Protein AF-A0A073JS23-F1 (afdb_monomer)

InterPro domains:
  IPR011990 Tetratricopeptide-like helical domain superfamily [G3DSA:1.25.40.10] (2-149)

Foldseek 3Di:
DDDDDLLRVLVVLLVVLVVCLVVLVLVVNVVSLVVSVVSLVVLVVPPPVDPSSLLSQLSNLLSVLSSVCSVCLQPQDPCSCVSNVVGDQDPQAPSQLSNLLSVLSSCVSHVVLVSSLVSLVSNVVNCVRPPDPVVVVVSVVVNVVSVVVVVVVD

Mean predicted aligned error: 4.27 Å

Radius of gyration: 15.87 Å; Cα contacts (8 Å, |Δi|>4): 130; chains: 1; bounding box: 49×32×39 Å

Nearest PDB structures (foldseek):
  4gyo-assembly2_A  TM=8.658E-01  e=3.736E-06  Bacillus subtilis subsp. subtilis str. 168
  4gyo-assembly3_B  TM=8.572E-01  e=1.454E-05  Bacillus subtilis subsp. subtilis str. 168
  8rst-assembly1_A-2  TM=8.532E-01  e=4.031E-05  Bacillus phage phi3T
  8rsu-assembly1_A  TM=8.591E-01  e=4.663E-05  Bacillus phage phi3T
  8rsv-assembly1_A  TM=8.695E-01  e=8.349E-05  Bacillus phage phi3T

Solvent-accessible surface area (backbone atoms only — not comparable to full-atom values): 8660 Å² total; per-residue (Å²): 133,88,76,78,50,75,67,56,53,52,51,50,51,52,54,53,33,48,52,27,50,76,69,64,37,61,69,60,27,51,56,45,44,61,59,48,50,55,54,52,51,51,48,64,74,69,54,81,81,42,73,65,59,51,51,51,54,42,51,50,41,51,51,49,43,55,44,49,44,70,78,43,53,87,74,50,51,88,68,64,51,49,75,47,68,73,48,88,74,62,80,94,34,52,64,36,20,52,50,24,42,51,49,14,55,51,24,48,62,65,68,38,53,71,62,12,51,56,22,41,53,57,16,57,76,30,46,86,56,52,88,54,64,69,58,53,50,52,49,54,52,52,52,53,50,53,55,54,56,60,64,73,78,110

Secondary structure (DSSP, 8-state):
--PPPHHHHHHHHHHHHHHHHHTT-HHHHHHHHHHHHHHHHHHHHS----HHHHHHHHHHHHHHHHHHHHH-GGG--GGGGHHHHTSPPPSSSHHHHHHHHHHHHHHHHTT-HHHHHHHHHHHHHHGGG---HHHHHHHHHHHHHHHHHHHH--

Sequence (154 aa):
MFTSTRDEKITQLLNEWYIEIRSRRLKEAQALKEHIDIQINRLKEETNESAQDQNLLLYYSLLDFRFNYLVDNLNVSKDSFDKVESFNVPMDNFLSYYYHFFKAIHCDAIGNYMLAKEHYYKAEELLKFVPDELEKAEFYYKMGYSHYDNQRGL

pLDDT: mean 92.44, std 10.64, range [38.47, 98.69]

Organism: NCBI:txid574376

Structure (mmCIF, N/CA/C/O backbone):
data_AF-A0A073JS23-F1
#
_entry.id   AF-A0A073JS23-F1
#
loop_
_atom_site.group_PDB
_atom_site.id
_atom_site.type_symbol
_atom_site.label_atom_id
_atom_site.label_alt_id
_atom_site.label_comp_id
_atom_site.label_asym_id
_atom_site.label_entity_id
_atom_site.label_seq_id
_atom_site.pdbx_PDB_ins_code
_atom_site.Cartn_x
_atom_site.Cartn_y
_atom_site.Cartn_z
_atom_site.occupancy
_atom_site.B_iso_or_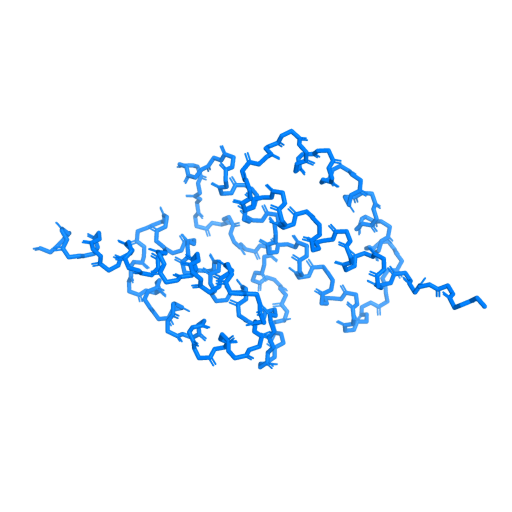equiv
_atom_site.auth_seq_id
_atom_site.auth_comp_id
_atom_site.auth_asym_id
_atom_site.auth_atom_id
_atom_site.pdbx_PDB_model_num
ATOM 1 N N . MET A 1 1 ? -24.754 -9.721 20.887 1.00 38.47 1 MET A N 1
ATOM 2 C CA . MET A 1 1 ? -24.418 -9.071 19.604 1.00 38.47 1 MET A CA 1
ATOM 3 C C . MET A 1 1 ? -23.136 -8.294 19.857 1.00 38.47 1 MET A C 1
ATOM 5 O O . MET A 1 1 ? -23.195 -7.289 20.548 1.00 38.47 1 MET A O 1
ATOM 9 N N . PHE A 1 2 ? -21.975 -8.824 19.467 1.00 47.69 2 PHE A N 1
ATOM 10 C CA . PHE A 1 2 ? -20.713 -8.094 19.621 1.00 47.69 2 PHE A CA 1
ATOM 11 C C . PHE A 1 2 ? -20.620 -7.110 18.458 1.00 47.69 2 PHE A C 1
ATOM 13 O O . PHE A 1 2 ? -20.510 -7.519 17.305 1.00 47.69 2 PHE A O 1
ATOM 20 N N . THR A 1 3 ? -20.787 -5.822 18.737 1.00 50.19 3 THR A N 1
ATOM 21 C CA . THR A 1 3 ? -20.554 -4.781 17.738 1.00 50.19 3 THR A CA 1
ATOM 22 C C . THR A 1 3 ? -19.053 -4.648 17.534 1.00 50.19 3 THR A C 1
ATOM 24 O O . THR A 1 3 ? -18.339 -4.395 18.502 1.00 50.19 3 THR A O 1
ATOM 27 N N . SER A 1 4 ? -18.598 -4.805 16.293 1.00 71.88 4 SER A N 1
ATOM 28 C CA . SER A 1 4 ? -17.198 -4.589 15.923 1.00 71.88 4 SER A CA 1
ATOM 29 C C . SER A 1 4 ? -16.740 -3.176 16.309 1.00 71.88 4 SER A C 1
ATOM 31 O O . SER A 1 4 ? -17.511 -2.212 16.166 1.00 71.88 4 SER A O 1
ATOM 33 N N . THR A 1 5 ? -15.521 -3.066 16.843 1.00 86.56 5 THR A N 1
ATOM 34 C CA . THR A 1 5 ? -14.940 -1.792 17.297 1.00 86.56 5 THR A CA 1
ATOM 35 C C . THR A 1 5 ? -14.716 -0.838 16.115 1.00 86.56 5 THR A C 1
ATOM 37 O O . THR A 1 5 ? -14.734 -1.244 14.952 1.00 86.56 5 THR A O 1
ATOM 40 N N . ARG A 1 6 ? -14.538 0.465 16.379 1.00 88.88 6 ARG A N 1
ATOM 41 C CA . ARG A 1 6 ? -14.232 1.458 15.326 1.00 88.88 6 ARG A CA 1
ATOM 42 C C . ARG A 1 6 ? -13.015 1.025 14.502 1.00 88.88 6 ARG A C 1
ATOM 44 O O . ARG A 1 6 ? -13.063 1.049 13.276 1.00 88.88 6 ARG A O 1
ATOM 51 N N . ASP A 1 7 ? -11.968 0.588 15.188 1.00 89.88 7 ASP A N 1
ATOM 52 C CA . ASP A 1 7 ? -10.680 0.248 14.591 1.00 89.88 7 ASP A CA 1
ATOM 53 C C . ASP A 1 7 ? -10.771 -1.015 13.730 1.00 89.88 7 ASP A C 1
ATOM 55 O O . ASP A 1 7 ? -10.211 -1.057 12.636 1.00 89.88 7 ASP A O 1
ATOM 59 N N . GLU A 1 8 ? -11.540 -2.016 14.167 1.00 92.56 8 GLU A N 1
ATOM 60 C CA . GLU A 1 8 ? -11.843 -3.205 13.363 1.00 92.56 8 GLU A CA 1
ATOM 61 C C . GLU A 1 8 ? -12.594 -2.845 12.076 1.00 92.56 8 GLU A C 1
ATOM 63 O O . GLU A 1 8 ? -12.245 -3.346 11.009 1.00 92.56 8 GLU A O 1
ATOM 68 N N . LYS A 1 9 ? -13.576 -1.935 12.145 1.00 93.88 9 LYS A N 1
ATOM 69 C CA . LYS A 1 9 ? -14.319 -1.483 10.956 1.00 93.88 9 LYS A CA 1
ATOM 70 C C . LYS A 1 9 ? -13.423 -0.749 9.963 1.00 93.88 9 LYS A C 1
ATOM 72 O O . LYS A 1 9 ? -13.511 -1.005 8.766 1.00 93.88 9 LYS A O 1
ATOM 77 N N . ILE A 1 10 ? -12.559 0.147 10.445 1.00 95.19 10 ILE A N 1
ATOM 78 C CA . ILE A 1 10 ? -11.589 0.846 9.589 1.00 95.19 10 ILE A CA 1
ATOM 79 C C . ILE A 1 10 ? -10.619 -0.167 8.973 1.00 95.19 10 ILE A C 1
ATOM 81 O O . ILE A 1 10 ? -10.394 -0.139 7.767 1.00 95.19 10 ILE A O 1
ATOM 85 N N . THR A 1 11 ? -10.099 -1.101 9.771 1.00 95.75 11 THR A N 1
ATOM 86 C CA . THR A 1 11 ? -9.199 -2.163 9.293 1.00 95.75 11 THR A CA 1
ATOM 87 C C . THR A 1 11 ? -9.855 -3.007 8.202 1.00 95.75 11 THR A C 1
ATOM 89 O O . THR A 1 11 ? -9.233 -3.277 7.178 1.00 95.75 11 THR A O 1
ATOM 92 N N . GLN A 1 12 ? -11.122 -3.389 8.379 1.00 96.38 12 GLN A N 1
ATOM 93 C CA . GLN A 1 12 ? -11.867 -4.138 7.372 1.00 96.38 12 GLN A CA 1
ATOM 94 C C . GLN A 1 12 ? -11.999 -3.346 6.064 1.00 96.38 12 GLN A C 1
ATOM 96 O O . GLN A 1 12 ? -11.707 -3.892 5.003 1.00 96.38 12 GLN A O 1
ATOM 101 N N . LEU A 1 13 ? -12.366 -2.063 6.134 1.00 97.81 13 LEU A N 1
ATOM 102 C CA . LEU A 1 13 ? -12.465 -1.207 4.948 1.00 97.81 13 LEU A CA 1
ATOM 103 C C . LEU A 1 13 ? -11.120 -1.070 4.221 1.00 97.81 13 LEU A C 1
ATOM 105 O O . LEU A 1 13 ? -11.080 -1.119 2.995 1.00 97.81 13 LEU A O 1
ATOM 109 N N . LEU A 1 14 ? -10.014 -0.933 4.959 1.00 98.31 14 LEU A N 1
ATOM 110 C CA . LEU A 1 14 ? -8.669 -0.880 4.377 1.00 98.31 14 LEU A CA 1
ATOM 111 C C . LEU A 1 14 ? -8.303 -2.197 3.673 1.00 98.31 14 LEU A C 1
ATOM 113 O O . LEU A 1 14 ? -7.788 -2.171 2.556 1.00 98.31 14 LEU A O 1
ATOM 117 N N . ASN A 1 15 ? -8.631 -3.345 4.271 1.00 96.75 15 ASN A N 1
ATOM 118 C CA . ASN A 1 15 ? -8.420 -4.652 3.642 1.00 96.75 15 ASN A CA 1
ATOM 119 C C . ASN A 1 15 ? -9.246 -4.807 2.353 1.00 96.75 15 ASN A C 1
ATOM 121 O O . ASN A 1 15 ? -8.721 -5.252 1.333 1.00 96.75 15 ASN A O 1
ATOM 125 N N . GLU A 1 16 ? -10.525 -4.419 2.381 1.00 98.00 16 GLU A N 1
ATOM 126 C CA . GLU A 1 16 ? -11.409 -4.433 1.207 1.00 98.00 16 GLU A CA 1
ATOM 127 C C . GLU A 1 16 ? -10.866 -3.521 0.100 1.00 98.00 16 GLU A C 1
ATOM 129 O O . GLU A 1 16 ? -10.770 -3.931 -1.057 1.00 98.00 16 GLU A O 1
ATOM 134 N N . TRP A 1 17 ? -10.409 -2.319 0.455 1.00 98.62 17 TR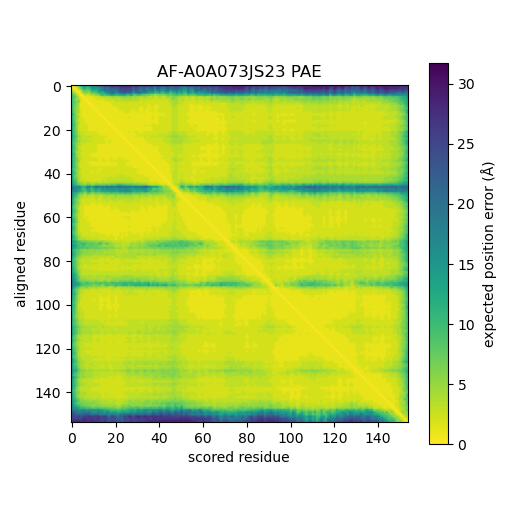P A N 1
ATOM 135 C CA . TRP A 1 17 ? -9.784 -1.405 -0.495 1.00 98.62 17 TRP A CA 1
ATOM 136 C C . TRP A 1 17 ? -8.530 -2.001 -1.130 1.00 98.62 17 TRP A C 1
ATOM 138 O O . TRP A 1 17 ? -8.350 -1.907 -2.346 1.00 98.62 17 TRP A O 1
ATOM 148 N N . TYR A 1 18 ? -7.695 -2.685 -0.345 1.00 97.81 18 TYR A N 1
ATOM 149 C CA . TYR A 1 18 ? -6.501 -3.329 -0.878 1.00 97.81 18 TYR A CA 1
ATOM 150 C C . TYR A 1 18 ? -6.821 -4.461 -1.863 1.00 97.81 18 TYR A C 1
ATOM 152 O O . TYR A 1 18 ? -6.153 -4.587 -2.892 1.00 97.81 18 TYR A O 1
ATOM 160 N N . ILE A 1 19 ? -7.889 -5.228 -1.622 1.00 96.88 19 ILE A N 1
ATOM 161 C CA . ILE A 1 19 ? -8.384 -6.232 -2.577 1.00 96.88 19 ILE A CA 1
ATOM 162 C C . ILE A 1 19 ? -8.766 -5.571 -3.909 1.00 96.88 19 ILE A C 1
ATOM 164 O O . ILE A 1 19 ? -8.393 -6.073 -4.974 1.00 96.88 19 ILE A O 1
ATOM 168 N N . GLU A 1 20 ? -9.473 -4.439 -3.877 1.00 98.12 20 GLU A N 1
ATOM 169 C CA . GLU A 1 20 ? -9.852 -3.698 -5.087 1.00 98.12 20 GLU A CA 1
ATOM 170 C C . GLU A 1 20 ? -8.633 -3.142 -5.843 1.00 98.12 20 GLU A C 1
ATOM 172 O O . GLU A 1 20 ? -8.551 -3.284 -7.069 1.00 98.12 20 GLU A O 1
ATOM 177 N N . ILE A 1 21 ? -7.646 -2.596 -5.119 1.00 97.62 21 ILE A N 1
ATOM 178 C CA . ILE A 1 21 ? -6.369 -2.116 -5.676 1.00 97.62 21 ILE A CA 1
ATOM 179 C C . ILE A 1 21 ? -5.653 -3.244 -6.427 1.00 97.62 21 ILE A C 1
ATOM 181 O O . ILE A 1 21 ? -5.278 -3.092 -7.592 1.00 97.62 21 ILE A O 1
ATOM 185 N N . ARG A 1 22 ? -5.482 -4.403 -5.790 1.00 95.19 22 ARG A N 1
ATOM 186 C CA . ARG A 1 22 ? -4.766 -5.546 -6.380 1.00 95.19 22 ARG A CA 1
ATOM 187 C C . ARG A 1 22 ? -5.518 -6.181 -7.541 1.00 95.19 22 ARG A C 1
ATOM 189 O O . ARG A 1 22 ? -4.913 -6.577 -8.535 1.00 95.19 22 ARG A O 1
ATOM 196 N N . SER A 1 23 ? -6.847 -6.175 -7.463 1.00 95.38 23 SER A N 1
ATOM 197 C CA . SER A 1 23 ? -7.737 -6.582 -8.557 1.00 95.38 23 SER A CA 1
ATOM 198 C C . SER A 1 23 ? -7.768 -5.573 -9.713 1.00 95.38 23 SER A C 1
ATOM 200 O O . SER A 1 23 ? -8.410 -5.832 -10.729 1.00 95.38 23 SER A O 1
ATOM 202 N N . ARG A 1 24 ? -7.095 -4.419 -9.574 1.00 95.25 24 ARG A N 1
ATOM 203 C CA . ARG A 1 24 ? -7.080 -3.304 -10.536 1.00 95.25 24 ARG A CA 1
ATOM 204 C C . ARG A 1 24 ? -8.474 -2.760 -10.872 1.00 95.25 24 ARG A C 1
ATOM 206 O O . ARG A 1 24 ? -8.693 -2.212 -11.953 1.00 95.25 24 ARG A O 1
ATOM 213 N N . ARG A 1 25 ? -9.418 -2.889 -9.941 1.00 97.44 25 ARG A N 1
ATOM 214 C CA . ARG A 1 25 ? -10.794 -2.397 -10.066 1.00 97.44 25 ARG A CA 1
ATOM 215 C C . ARG A 1 25 ? -10.838 -0.921 -9.671 1.00 97.44 25 ARG A C 1
ATOM 217 O O . ARG A 1 25 ? -11.191 -0.559 -8.556 1.00 97.44 25 ARG A O 1
ATOM 224 N N . LEU A 1 26 ? -10.366 -0.061 -10.581 1.00 96.19 26 LEU A N 1
ATOM 225 C CA . LEU A 1 26 ? -10.107 1.361 -10.306 1.00 96.19 26 LEU A CA 1
ATOM 226 C C . LEU A 1 26 ? -11.341 2.131 -9.824 1.00 96.19 26 LEU A C 1
ATOM 228 O O . LEU A 1 26 ? -11.216 2.984 -8.950 1.00 96.19 26 LEU A O 1
ATOM 232 N N . LYS A 1 27 ? -12.522 1.850 -10.386 1.00 97.38 27 LYS A N 1
ATOM 233 C CA . LYS A 1 27 ? -13.756 2.558 -10.016 1.00 97.38 27 LYS A CA 1
ATOM 234 C C . LYS A 1 27 ? -14.175 2.209 -8.591 1.00 97.38 27 LYS A C 1
ATOM 236 O O . LYS A 1 27 ? -14.510 3.092 -7.812 1.00 97.38 27 LYS A O 1
ATOM 241 N N . GLU A 1 28 ? -14.121 0.928 -8.261 1.00 98.25 28 GLU A N 1
ATOM 242 C CA . GLU A 1 28 ? -14.447 0.371 -6.955 1.00 98.25 28 GLU A CA 1
ATOM 243 C C . GLU A 1 28 ? -13.433 0.829 -5.902 1.00 98.25 28 GLU A C 1
ATOM 245 O O . GLU A 1 28 ? -13.819 1.296 -4.832 1.00 98.25 28 GLU A O 1
ATOM 250 N N . ALA A 1 29 ? -12.140 0.791 -6.236 1.00 98.31 29 ALA A N 1
ATOM 251 C CA . ALA A 1 29 ? -11.076 1.286 -5.373 1.00 98.31 29 ALA A CA 1
ATOM 252 C C . ALA A 1 29 ? -11.213 2.793 -5.096 1.00 98.31 29 ALA A C 1
ATOM 254 O O . ALA A 1 29 ? -11.046 3.212 -3.954 1.00 98.31 29 ALA A O 1
ATOM 255 N N . GLN A 1 30 ? -11.555 3.601 -6.106 1.00 98.19 30 GLN A N 1
ATOM 256 C CA . GLN A 1 30 ? -11.802 5.035 -5.931 1.00 98.19 30 GLN A CA 1
ATOM 257 C C . GLN A 1 30 ? -13.025 5.292 -5.036 1.00 98.19 30 GLN A C 1
ATOM 259 O O . GLN A 1 30 ? -12.952 6.108 -4.120 1.00 98.19 30 GLN A O 1
ATOM 264 N N . ALA A 1 31 ? -14.126 4.565 -5.248 1.00 97.88 31 ALA A N 1
ATOM 265 C CA . ALA A 1 31 ? -15.330 4.703 -4.428 1.00 97.88 31 ALA A CA 1
ATOM 266 C C . ALA A 1 31 ? -15.087 4.315 -2.956 1.00 97.88 31 ALA A C 1
ATOM 268 O O . ALA A 1 31 ? -15.540 5.012 -2.046 1.00 97.88 31 ALA A O 1
ATOM 269 N N . LEU A 1 32 ? -14.342 3.231 -2.702 1.00 98.25 32 LEU A N 1
ATOM 270 C CA . LEU A 1 32 ? -13.943 2.850 -1.342 1.00 98.25 32 LEU A CA 1
ATOM 271 C C . LEU A 1 32 ? -13.042 3.906 -0.703 1.00 98.25 32 LEU A C 1
ATOM 273 O O . LEU A 1 32 ? -13.245 4.245 0.464 1.00 98.25 32 LEU A O 1
ATOM 277 N N . LYS A 1 33 ? -12.091 4.457 -1.466 1.00 98.31 33 LYS A N 1
ATOM 278 C CA . LYS A 1 33 ? -11.192 5.507 -0.989 1.00 98.31 33 LYS A CA 1
ATOM 279 C C . LYS A 1 33 ? -11.967 6.710 -0.454 1.00 98.31 33 LYS A C 1
ATOM 281 O O . LYS A 1 33 ? -11.711 7.138 0.664 1.00 98.31 33 LYS A O 1
ATOM 286 N N . GLU A 1 34 ? -12.951 7.211 -1.197 1.00 97.44 34 GLU A N 1
ATOM 287 C CA . GLU A 1 34 ? -13.769 8.358 -0.772 1.00 97.44 34 GLU A CA 1
ATOM 288 C C . GLU A 1 34 ? -14.447 8.118 0.586 1.00 97.44 34 GLU A C 1
ATOM 290 O O . GLU A 1 34 ? -14.492 9.003 1.442 1.00 97.44 34 GLU A O 1
ATOM 295 N N . HIS A 1 35 ? -14.932 6.897 0.821 1.00 95.81 35 HIS A N 1
ATOM 296 C CA . HIS A 1 35 ? -15.558 6.533 2.089 1.00 95.81 35 HIS A CA 1
ATOM 297 C C . HIS A 1 35 ? -14.536 6.376 3.228 1.00 95.81 35 HIS A C 1
ATOM 299 O O . HIS A 1 35 ? -14.798 6.783 4.365 1.00 95.81 35 HIS A O 1
ATOM 305 N N . ILE A 1 36 ? -13.369 5.798 2.934 1.00 98.06 36 ILE A N 1
ATOM 306 C CA . ILE A 1 36 ? -12.261 5.626 3.882 1.00 98.06 36 ILE A CA 1
ATOM 307 C C . ILE A 1 36 ? -11.692 6.983 4.296 1.00 98.06 36 ILE A C 1
ATOM 309 O O . ILE A 1 36 ? -11.496 7.206 5.489 1.00 98.06 36 ILE A O 1
ATOM 313 N N . ASP A 1 37 ? -11.514 7.915 3.359 1.00 98.12 37 ASP A N 1
ATOM 314 C CA . ASP A 1 37 ? -10.984 9.258 3.613 1.00 98.12 37 ASP A CA 1
ATOM 315 C C . ASP A 1 37 ? -11.822 9.996 4.672 1.00 98.12 37 ASP A C 1
ATOM 317 O O . ASP A 1 37 ? -11.272 10.635 5.570 1.00 98.12 37 ASP A O 1
ATOM 321 N N . ILE A 1 38 ? -13.151 9.837 4.647 1.00 96.12 38 ILE A N 1
ATOM 322 C CA . ILE A 1 38 ? -14.050 10.391 5.673 1.00 96.12 38 ILE A CA 1
ATOM 323 C C . ILE A 1 38 ? -13.752 9.790 7.055 1.00 96.12 38 ILE A C 1
ATOM 325 O O . ILE A 1 38 ? -13.682 10.528 8.040 1.00 96.12 38 ILE A O 1
ATOM 329 N N . GLN A 1 39 ? -13.573 8.468 7.153 1.00 94.81 39 GLN A N 1
ATOM 330 C CA . GLN A 1 39 ? -13.279 7.808 8.434 1.00 94.81 39 GLN A CA 1
ATOM 331 C C . GLN A 1 39 ? -11.889 8.180 8.955 1.00 94.81 39 GLN A C 1
ATOM 333 O O . GLN A 1 39 ? -11.723 8.420 10.147 1.00 94.81 39 GLN A O 1
ATOM 338 N N . ILE A 1 40 ? -10.903 8.273 8.064 1.00 95.88 40 ILE A N 1
ATOM 339 C CA . ILE A 1 40 ? -9.524 8.634 8.397 1.00 95.88 40 ILE A CA 1
ATOM 340 C C . ILE A 1 40 ? -9.423 10.093 8.842 1.00 95.88 40 ILE A C 1
ATOM 342 O O . ILE A 1 40 ? -8.677 10.391 9.772 1.00 95.88 40 ILE A O 1
ATOM 346 N N . ASN A 1 41 ? -10.177 11.008 8.233 1.00 94.81 41 ASN A N 1
ATOM 347 C CA . ASN A 1 41 ? -10.208 12.401 8.676 1.00 94.81 41 ASN A CA 1
ATOM 348 C C . ASN A 1 41 ? -10.820 12.531 10.075 1.00 94.81 41 ASN A C 1
ATOM 350 O O . ASN A 1 41 ? -10.219 13.173 10.930 1.00 94.81 41 ASN A O 1
ATOM 354 N N . ARG A 1 42 ? -11.922 11.822 10.355 1.00 92.75 42 ARG A N 1
ATOM 355 C CA . ARG A 1 42 ? -12.480 11.742 11.717 1.00 92.75 42 ARG A CA 1
ATOM 356 C C . ARG A 1 42 ? -11.489 11.136 12.709 1.00 92.75 42 ARG A C 1
ATOM 358 O O . ARG A 1 42 ? -11.305 11.676 13.790 1.00 92.75 42 ARG A O 1
ATOM 365 N N . LEU A 1 43 ? -10.798 10.060 12.323 1.00 92.12 43 LEU A N 1
ATOM 366 C CA . LEU A 1 43 ? -9.767 9.435 13.153 1.00 92.12 43 LEU A CA 1
ATOM 367 C C . LEU A 1 43 ? -8.650 10.423 13.515 1.00 92.12 43 LEU A C 1
ATOM 369 O O . LEU A 1 43 ? -8.205 10.430 14.655 1.00 92.12 43 LEU A O 1
ATOM 373 N N . LYS A 1 44 ? -8.208 11.260 12.566 1.00 91.44 44 LYS A N 1
ATOM 374 C CA . LYS A 1 44 ? -7.192 12.302 12.798 1.00 91.44 44 LYS A CA 1
ATOM 375 C C . LYS A 1 44 ? -7.688 13.408 13.729 1.00 91.44 44 LYS A C 1
ATOM 377 O O . LYS A 1 44 ? -6.906 13.892 14.535 1.00 91.44 44 LYS A O 1
ATOM 382 N N . GLU A 1 45 ? -8.950 13.816 13.613 1.00 90.50 45 GLU A N 1
ATOM 383 C CA . GLU A 1 45 ? -9.562 14.837 14.479 1.00 90.50 45 GLU A CA 1
ATOM 384 C C . GLU A 1 45 ? -9.755 14.338 15.917 1.00 90.50 45 GLU A C 1
ATOM 386 O O . GLU A 1 45 ? -9.563 15.088 16.870 1.00 90.50 45 GLU A O 1
ATOM 391 N N . GLU A 1 46 ? -10.110 13.063 16.070 1.00 85.44 46 GLU A N 1
ATOM 392 C CA . GLU A 1 46 ? -10.341 12.397 17.355 1.00 85.44 46 GLU A CA 1
ATOM 393 C C . GLU A 1 46 ? -9.072 11.752 17.938 1.00 85.44 46 GLU A C 1
ATOM 395 O O . GLU A 1 46 ? -9.150 11.078 18.968 1.00 85.44 46 GLU A O 1
ATOM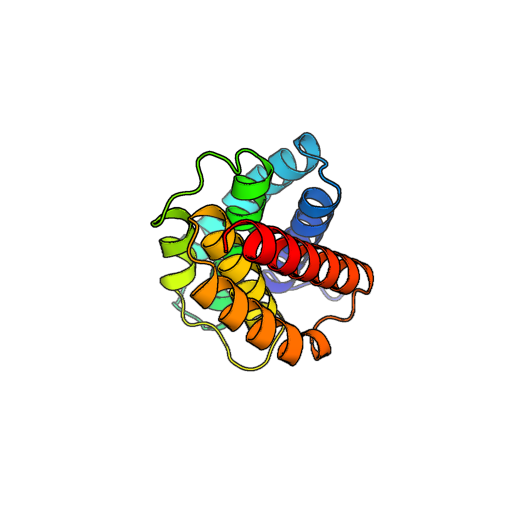 400 N N . THR A 1 47 ? -7.922 11.869 17.262 1.00 75.06 47 THR A N 1
ATOM 401 C CA . THR A 1 47 ? -6.730 11.116 17.657 1.00 75.06 47 THR A CA 1
ATOM 402 C C . THR A 1 47 ? -6.180 11.623 18.982 1.00 75.06 47 THR A C 1
ATOM 404 O O . THR A 1 47 ? -6.001 12.819 19.199 1.00 75.06 47 THR A O 1
ATOM 407 N N . ASN A 1 48 ? -5.824 10.673 19.840 1.00 70.31 48 ASN A N 1
ATOM 408 C CA . ASN A 1 48 ? -5.111 10.937 21.088 1.00 70.31 48 ASN A CA 1
ATOM 409 C C . ASN A 1 48 ? -3.624 10.564 20.963 1.00 70.31 48 ASN A C 1
ATOM 411 O O . ASN A 1 48 ? -2.993 10.247 21.967 1.00 70.31 48 ASN A O 1
ATOM 415 N N . GLU A 1 49 ? -3.102 10.475 19.732 1.00 75.31 49 GLU A N 1
ATOM 416 C CA . GLU A 1 49 ? -1.775 9.917 19.424 1.00 75.31 49 GLU A CA 1
ATOM 417 C C . GLU A 1 49 ? -1.591 8.471 19.925 1.00 75.31 49 GLU A C 1
ATOM 419 O O . GLU A 1 49 ? -0.485 8.027 20.238 1.00 75.31 49 GLU A O 1
ATOM 424 N N . SER A 1 50 ? -2.681 7.697 19.994 1.00 85.62 50 SER A N 1
ATOM 425 C CA . SER A 1 50 ? -2.597 6.300 20.418 1.00 85.62 50 SER A CA 1
ATOM 426 C C . SER A 1 50 ? -1.829 5.465 19.386 1.00 85.62 50 SER A C 1
ATOM 428 O O . SER A 1 50 ? -1.941 5.681 18.177 1.00 85.62 50 SER A O 1
ATOM 430 N N . ALA A 1 51 ? -1.070 4.465 19.848 1.00 85.50 51 ALA A N 1
ATOM 431 C CA . ALA A 1 51 ? -0.316 3.578 18.957 1.00 85.50 51 ALA A CA 1
ATOM 432 C C . ALA A 1 51 ? -1.219 2.868 17.927 1.00 85.50 51 ALA A C 1
ATOM 434 O O . ALA A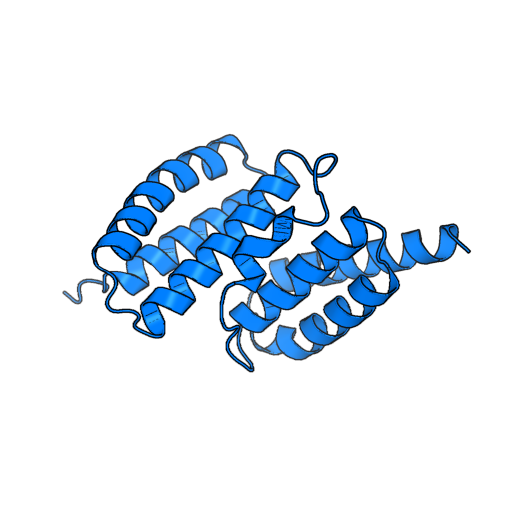 1 51 ? -0.805 2.623 16.796 1.00 85.50 51 ALA A O 1
ATOM 435 N N . GLN A 1 52 ? -2.466 2.574 18.303 1.00 88.06 52 GLN A N 1
ATOM 436 C CA . GLN A 1 52 ? -3.439 1.941 17.420 1.00 88.06 52 GLN A CA 1
ATOM 437 C C . GLN A 1 52 ? -3.908 2.887 16.307 1.00 88.06 52 GLN A C 1
ATOM 439 O O . GLN A 1 52 ? -3.927 2.483 15.144 1.00 88.06 52 GLN A O 1
ATOM 444 N N . ASP A 1 53 ? -4.207 4.150 16.631 1.00 91.50 53 ASP A N 1
ATOM 445 C CA . ASP A 1 53 ? -4.567 5.147 15.617 1.00 91.50 53 ASP A CA 1
ATOM 446 C C . ASP A 1 53 ? -3.403 5.356 14.637 1.00 91.50 53 ASP A C 1
ATOM 448 O O . ASP A 1 53 ? -3.610 5.392 13.426 1.00 91.50 53 ASP A O 1
ATOM 452 N N . GLN A 1 54 ? -2.163 5.415 15.139 1.00 93.75 54 GLN A N 1
ATOM 453 C CA . GLN A 1 54 ? -0.972 5.546 14.292 1.00 93.75 54 GLN A CA 1
ATOM 454 C C . GLN A 1 54 ? -0.788 4.348 13.353 1.00 93.75 54 GLN A C 1
ATOM 456 O O . GLN A 1 54 ? -0.467 4.543 12.182 1.00 93.75 54 GLN A O 1
ATOM 461 N N . ASN A 1 55 ? -1.062 3.124 13.813 1.00 95.25 55 ASN A N 1
ATOM 462 C CA . ASN A 1 55 ? -1.023 1.936 12.958 1.00 95.25 55 ASN A CA 1
ATOM 463 C C . ASN A 1 55 ? -2.086 1.981 11.849 1.00 95.25 55 ASN A C 1
ATOM 465 O O . ASN A 1 55 ? -1.790 1.620 10.710 1.00 95.25 55 ASN A O 1
ATOM 469 N N . LEU A 1 56 ? -3.304 2.450 12.146 1.00 95.88 56 LEU A N 1
ATOM 470 C CA . LEU A 1 56 ? -4.356 2.619 11.135 1.00 95.88 56 LEU A CA 1
ATOM 471 C C . LEU A 1 56 ? -3.989 3.699 10.110 1.00 95.88 56 LEU A C 1
ATOM 473 O O . LEU A 1 56 ? -4.187 3.508 8.911 1.00 95.88 56 LEU A O 1
ATOM 477 N N . LE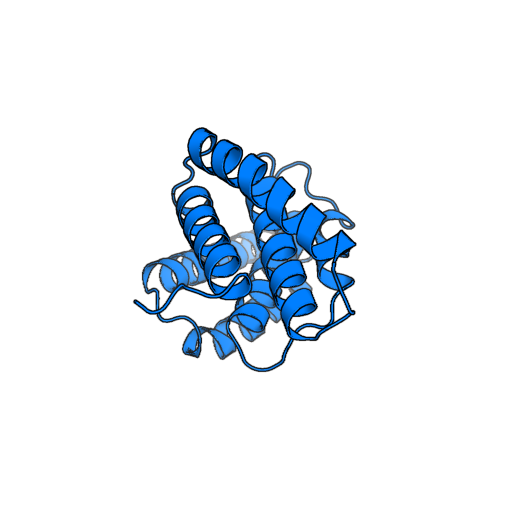U A 1 57 ? -3.424 4.819 10.568 1.00 96.81 57 LEU A N 1
ATOM 478 C CA . LEU A 1 57 ? -2.979 5.913 9.704 1.00 96.81 57 LEU A CA 1
ATOM 479 C C . LEU A 1 57 ? -1.784 5.513 8.829 1.00 96.81 57 LEU A C 1
ATOM 481 O O . LEU A 1 57 ? -1.743 5.885 7.652 1.00 96.81 57 LEU A O 1
ATOM 485 N N . LEU A 1 58 ? -0.851 4.723 9.367 1.00 97.81 58 LEU A N 1
ATOM 486 C CA . LEU A 1 58 ? 0.220 4.096 8.597 1.00 97.81 58 LEU A CA 1
ATOM 487 C C . LEU A 1 58 ? -0.367 3.148 7.549 1.00 97.81 58 LEU A C 1
ATOM 489 O O . LEU A 1 58 ? -0.006 3.250 6.377 1.00 97.81 58 LEU A O 1
ATOM 493 N N . TYR A 1 59 ? -1.299 2.272 7.937 1.00 98.19 59 TYR A N 1
ATOM 494 C CA . TYR A 1 59 ? -1.882 1.314 7.002 1.00 98.19 59 TYR A CA 1
ATOM 495 C C . TYR A 1 59 ? -2.602 2.015 5.848 1.00 98.19 59 TYR A C 1
ATOM 497 O O . TYR A 1 59 ? -2.352 1.714 4.684 1.00 98.19 59 TYR A O 1
ATOM 505 N N . TYR A 1 60 ? -3.414 3.023 6.162 1.00 98.50 60 TYR A N 1
ATOM 506 C CA . TYR A 1 60 ? -4.033 3.879 5.158 1.00 98.50 60 TYR A CA 1
ATOM 507 C C . TYR A 1 60 ? -2.992 4.525 4.231 1.00 98.50 60 TYR A C 1
ATOM 509 O O . TYR A 1 60 ? -3.141 4.458 3.016 1.00 98.50 60 TYR A O 1
ATOM 517 N N . SER A 1 61 ? -1.919 5.105 4.780 1.00 98.44 61 SER A N 1
ATOM 518 C CA . SER A 1 61 ? -0.900 5.804 3.979 1.00 98.44 61 SER A CA 1
ATOM 519 C C . SER A 1 61 ? -0.142 4.854 3.043 1.00 98.44 61 SER A C 1
ATOM 521 O O . SER A 1 61 ? 0.190 5.229 1.920 1.00 98.44 61 SER A O 1
ATOM 523 N N . LEU A 1 62 ? 0.096 3.611 3.476 1.00 98.69 62 LEU A N 1
ATOM 524 C CA . LEU A 1 62 ? 0.678 2.554 2.644 1.00 98.69 62 LEU A CA 1
ATOM 525 C C . LEU A 1 62 ? -0.226 2.217 1.451 1.00 98.69 62 LEU A C 1
ATOM 527 O O . LEU A 1 62 ? 0.246 2.133 0.315 1.00 98.69 62 LEU A O 1
ATOM 531 N N . LEU A 1 63 ? -1.526 2.043 1.700 1.00 98.62 63 LEU A N 1
ATOM 532 C CA . LEU A 1 63 ? -2.498 1.732 0.653 1.00 98.62 63 LEU A CA 1
ATOM 533 C C . LEU A 1 63 ? -2.740 2.912 -0.292 1.00 98.62 63 LEU A C 1
ATOM 535 O O . LEU A 1 63 ? -2.868 2.698 -1.495 1.00 98.62 63 LEU A O 1
ATOM 539 N N . ASP A 1 64 ? -2.726 4.143 0.219 1.00 98.44 64 ASP A N 1
ATOM 540 C CA . ASP A 1 64 ? -2.840 5.364 -0.582 1.00 98.44 64 ASP A CA 1
ATOM 541 C C . A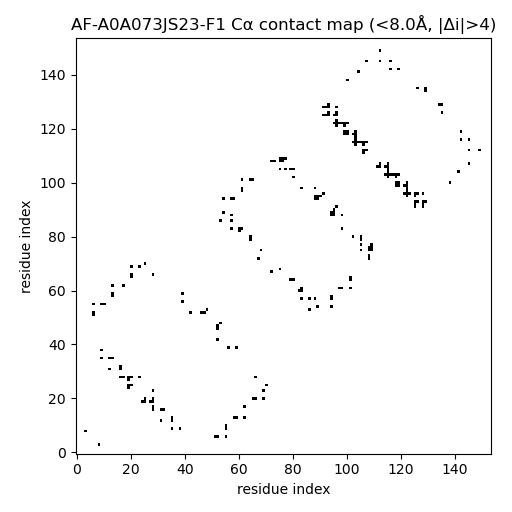SP A 1 64 ? -1.674 5.495 -1.566 1.00 98.44 64 ASP A C 1
ATOM 543 O O . ASP A 1 64 ? -1.898 5.667 -2.764 1.00 98.44 64 ASP A O 1
ATOM 547 N N . PHE A 1 65 ? -0.436 5.272 -1.109 1.00 98.38 65 PHE A N 1
ATOM 548 C CA . PHE A 1 65 ? 0.713 5.172 -2.010 1.00 98.38 65 PHE A CA 1
ATOM 549 C C . PHE A 1 65 ? 0.502 4.084 -3.073 1.00 98.38 65 PHE A C 1
ATOM 551 O O . PHE A 1 65 ? 0.701 4.324 -4.266 1.00 98.38 65 PHE A O 1
ATOM 558 N N . ARG A 1 66 ? 0.074 2.883 -2.668 1.00 97.88 66 ARG A N 1
ATOM 559 C CA . ARG A 1 66 ? -0.106 1.755 -3.590 1.00 97.88 66 ARG A CA 1
ATOM 560 C C . ARG A 1 66 ? -1.215 1.999 -4.619 1.00 97.88 66 ARG A C 1
ATOM 562 O O . ARG A 1 66 ? -1.075 1.543 -5.760 1.00 97.88 66 ARG A O 1
ATOM 569 N N . PHE A 1 67 ? -2.283 2.697 -4.233 1.00 98.19 67 PHE A N 1
ATOM 570 C CA . PHE A 1 67 ? -3.357 3.147 -5.115 1.00 98.19 67 PHE A CA 1
ATOM 571 C C . PHE A 1 67 ? -2.851 4.205 -6.098 1.00 98.19 67 PHE A C 1
ATOM 573 O O . PHE A 1 67 ? -3.023 4.034 -7.302 1.00 98.19 67 PHE A O 1
ATOM 580 N N . ASN A 1 68 ? -2.144 5.232 -5.623 1.00 96.94 68 ASN A N 1
ATOM 581 C CA . ASN A 1 68 ? -1.564 6.265 -6.485 1.00 96.94 68 ASN A CA 1
ATOM 582 C C . ASN A 1 68 ? -0.575 5.662 -7.494 1.00 96.94 68 ASN A C 1
ATOM 584 O O . ASN A 1 68 ? -0.630 5.982 -8.677 1.00 96.94 68 ASN A O 1
ATOM 588 N N . TYR A 1 69 ? 0.246 4.698 -7.066 1.00 95.94 69 TYR A N 1
ATOM 589 C CA . TYR A 1 69 ? 1.115 3.927 -7.958 1.00 95.94 69 TYR A CA 1
ATOM 590 C C . TYR A 1 69 ? 0.326 3.132 -9.013 1.00 95.94 69 TYR A C 1
ATOM 592 O O . TYR A 1 69 ? 0.776 2.978 -10.144 1.00 95.94 69 TYR A O 1
ATOM 600 N N . LEU A 1 70 ? -0.844 2.585 -8.671 1.00 95.25 70 LEU A N 1
ATOM 601 C CA . LEU A 1 70 ? -1.699 1.899 -9.643 1.00 95.25 70 LEU A CA 1
ATOM 602 C C . LEU A 1 70 ? -2.295 2.878 -10.667 1.00 95.25 70 LEU A C 1
ATOM 604 O O . LEU A 1 70 ? -2.389 2.524 -11.842 1.00 95.25 70 LEU A O 1
ATOM 608 N N . VAL A 1 71 ? -2.719 4.059 -10.213 1.00 95.06 71 VAL A N 1
ATOM 609 C CA . VAL A 1 71 ? -3.341 5.094 -11.050 1.00 95.06 71 VAL A CA 1
ATOM 610 C C . VAL A 1 71 ? -2.322 5.712 -12.004 1.00 95.06 71 VAL A C 1
ATOM 612 O O . VAL A 1 71 ? -2.622 5.872 -13.186 1.00 95.06 71 VAL A O 1
ATOM 615 N N . ASP A 1 72 ? -1.129 6.035 -11.507 1.00 92.81 72 ASP A N 1
ATOM 616 C CA . ASP A 1 72 ? -0.124 6.774 -12.262 1.00 92.81 72 ASP A CA 1
ATOM 617 C C . ASP A 1 72 ? 1.303 6.466 -11.781 1.00 92.81 72 ASP A C 1
ATOM 619 O O . ASP A 1 72 ? 1.948 7.239 -11.071 1.00 92.81 72 ASP A O 1
ATOM 623 N N . ASN A 1 73 ? 1.813 5.297 -12.173 1.00 87.94 73 ASN A N 1
ATOM 624 C CA . ASN A 1 73 ? 3.170 4.886 -11.807 1.00 87.94 73 ASN A CA 1
ATOM 625 C C . ASN A 1 73 ? 4.279 5.750 -12.435 1.00 87.94 73 ASN A C 1
ATOM 627 O O . ASN A 1 73 ? 5.396 5.735 -11.923 1.00 87.94 73 ASN A O 1
ATOM 631 N N . LEU A 1 74 ? 3.999 6.487 -13.515 1.00 87.94 74 LEU A N 1
ATOM 632 C CA . LEU A 1 74 ? 4.997 7.293 -14.226 1.00 87.94 74 LEU A CA 1
ATOM 633 C C . LEU A 1 74 ? 5.317 8.597 -13.491 1.00 87.94 74 LEU A C 1
ATOM 635 O O . LEU A 1 74 ? 6.407 9.137 -13.659 1.00 87.94 74 LEU A O 1
ATOM 639 N N . ASN A 1 75 ? 4.389 9.079 -12.663 1.00 92.25 75 ASN A N 1
ATOM 640 C CA . ASN A 1 75 ? 4.552 10.298 -11.874 1.00 92.25 75 ASN A CA 1
ATOM 641 C C . ASN A 1 75 ? 5.046 10.045 -10.442 1.00 92.25 75 ASN A C 1
ATOM 643 O O . ASN A 1 75 ? 5.072 10.966 -9.622 1.00 92.25 75 ASN A O 1
ATOM 647 N N . VAL A 1 76 ? 5.470 8.818 -10.129 1.00 94.69 76 VAL A N 1
ATOM 648 C CA . VAL A 1 76 ? 6.082 8.499 -8.836 1.00 94.69 76 VAL A CA 1
ATOM 649 C C . VAL A 1 76 ? 7.419 9.228 -8.723 1.00 94.69 76 VAL A C 1
ATOM 651 O O . VAL A 1 76 ? 8.338 9.019 -9.512 1.00 94.69 76 VAL A O 1
ATOM 654 N N . SER A 1 77 ? 7.528 10.089 -7.718 1.00 95.44 77 SER A N 1
ATOM 655 C CA . SER A 1 77 ? 8.711 10.888 -7.423 1.00 95.44 77 SER A CA 1
ATOM 656 C C . SER A 1 77 ? 9.369 10.427 -6.122 1.00 95.44 77 SER A C 1
ATOM 658 O O . SER A 1 77 ? 8.864 9.554 -5.412 1.00 95.44 77 SER A O 1
ATOM 660 N N . LYS A 1 78 ? 10.519 11.020 -5.786 1.00 94.06 78 LYS A N 1
ATOM 661 C CA . LYS A 1 78 ? 11.231 10.725 -4.531 1.00 94.06 78 LYS A CA 1
ATOM 662 C C . LYS A 1 78 ? 10.339 10.935 -3.306 1.00 94.06 78 LYS A C 1
ATOM 664 O O . LYS A 1 78 ? 10.331 10.076 -2.433 1.00 94.06 78 LYS A O 1
ATOM 669 N N . ASP A 1 79 ? 9.521 11.980 -3.341 1.00 96.19 79 ASP A N 1
ATOM 670 C CA . ASP A 1 79 ? 8.723 12.433 -2.202 1.00 96.19 79 ASP A CA 1
ATOM 671 C C . ASP A 1 79 ? 7.380 11.682 -2.093 1.00 96.19 79 ASP A C 1
ATOM 673 O O . ASP A 1 79 ? 6.641 11.817 -1.118 1.00 96.19 79 ASP A O 1
ATOM 677 N N . SER A 1 80 ? 7.036 10.846 -3.086 1.00 96.56 80 SER A N 1
ATOM 678 C CA . SER A 1 80 ? 5.770 10.098 -3.113 1.00 96.56 80 SER A CA 1
ATOM 679 C C . SER A 1 80 ? 5.590 9.129 -1.938 1.00 96.56 80 SER A C 1
ATOM 681 O O . SER A 1 80 ? 4.473 8.667 -1.713 1.00 96.56 80 SER A O 1
ATOM 683 N N . PHE A 1 81 ? 6.655 8.810 -1.196 1.00 97.56 81 PHE A N 1
ATOM 684 C CA . PHE A 1 81 ? 6.612 7.909 -0.041 1.00 97.56 81 PHE A CA 1
ATOM 685 C C . PHE A 1 81 ? 6.791 8.629 1.310 1.00 97.56 81 PHE A C 1
ATOM 687 O O . PHE A 1 81 ? 6.619 8.002 2.354 1.00 97.56 81 PHE A O 1
ATOM 694 N N . ASP A 1 82 ? 7.055 9.942 1.320 1.00 97.62 82 ASP A N 1
ATOM 695 C CA . ASP A 1 82 ? 7.402 10.713 2.527 1.00 97.62 82 ASP A CA 1
ATOM 696 C C . ASP A 1 82 ? 6.336 10.615 3.618 1.00 97.62 82 ASP A C 1
ATOM 698 O O . ASP A 1 82 ? 6.638 10.530 4.811 1.00 97.62 82 ASP A O 1
ATOM 702 N N . LYS A 1 83 ? 5.056 10.584 3.222 1.00 97.00 83 LYS A N 1
ATOM 703 C CA . LYS A 1 83 ? 3.971 10.467 4.196 1.00 97.00 83 LYS A CA 1
ATOM 704 C C . LYS A 1 83 ? 4.055 9.155 4.971 1.00 97.00 83 LYS A C 1
ATOM 706 O O . LYS A 1 83 ? 3.827 9.171 6.178 1.00 97.00 83 LYS A O 1
ATOM 711 N N . VAL A 1 84 ? 4.404 8.051 4.315 1.00 97.69 84 VAL A N 1
ATOM 712 C CA . VAL A 1 84 ? 4.603 6.756 4.976 1.00 97.69 84 VAL A CA 1
ATOM 713 C C . VAL A 1 84 ? 5.820 6.814 5.901 1.00 97.69 84 VAL A C 1
ATOM 715 O O . VAL A 1 84 ? 5.745 6.341 7.031 1.00 97.69 84 VAL A O 1
ATOM 718 N N . GLU A 1 85 ? 6.911 7.450 5.468 1.00 96.69 85 GLU A N 1
ATOM 719 C CA . GLU A 1 85 ? 8.142 7.583 6.267 1.00 96.69 85 GLU A CA 1
ATOM 720 C C . GLU A 1 85 ? 7.993 8.501 7.484 1.00 96.69 85 GLU A C 1
ATOM 722 O O . GLU A 1 85 ? 8.802 8.427 8.404 1.00 96.69 85 GLU A O 1
ATOM 727 N N . SER A 1 86 ? 6.939 9.322 7.537 1.00 95.94 86 SER A N 1
ATOM 728 C CA . SER A 1 86 ? 6.629 10.129 8.724 1.00 95.94 86 SER A CA 1
ATOM 729 C C . SER A 1 86 ? 6.104 9.317 9.918 1.00 95.94 86 SER A C 1
ATOM 731 O O . SER A 1 86 ? 6.013 9.856 11.021 1.00 95.94 86 SER A O 1
ATOM 733 N N . PHE A 1 87 ? 5.746 8.044 9.721 1.00 95.25 87 PHE A N 1
ATOM 734 C CA . PHE A 1 87 ? 5.242 7.169 10.780 1.00 95.25 87 PHE A CA 1
ATOM 735 C C . PHE A 1 87 ? 6.337 6.274 11.363 1.00 95.25 87 PHE A C 1
ATOM 737 O O . PHE A 1 87 ? 7.231 5.804 10.662 1.00 95.25 87 PHE A O 1
ATOM 744 N N . ASN A 1 88 ? 6.190 5.934 12.644 1.00 93.00 88 ASN A N 1
ATOM 745 C CA . ASN A 1 88 ? 6.929 4.818 13.224 1.00 93.00 88 ASN A CA 1
ATOM 746 C C . ASN A 1 88 ? 6.378 3.504 12.667 1.00 93.00 88 ASN A C 1
ATOM 748 O O . ASN A 1 88 ? 5.210 3.173 12.873 1.00 93.00 88 ASN A O 1
ATOM 752 N N . VAL A 1 89 ? 7.228 2.744 11.983 1.00 92.38 89 VAL A N 1
ATOM 753 C CA . VAL A 1 89 ? 6.865 1.425 11.467 1.00 92.38 89 VAL A CA 1
ATOM 754 C C . VAL A 1 89 ? 6.995 0.414 12.610 1.00 92.38 89 VAL A C 1
ATOM 756 O O . VAL A 1 89 ? 8.072 0.316 13.205 1.00 92.38 89 VAL A O 1
ATOM 759 N N . PRO A 1 90 ? 5.932 -0.334 12.957 1.00 90.50 90 PRO A N 1
ATOM 760 C CA . PRO A 1 90 ? 6.035 -1.380 13.965 1.00 90.50 90 PRO A CA 1
ATOM 761 C C . PRO A 1 90 ? 7.028 -2.455 13.512 1.00 90.50 90 PRO A C 1
ATOM 763 O O . PRO A 1 90 ? 7.281 -2.617 12.319 1.00 90.50 90 PRO A O 1
ATOM 766 N N . MET A 1 91 ? 7.595 -3.199 14.458 1.00 87.88 91 MET A N 1
ATOM 767 C CA . MET A 1 91 ? 8.478 -4.324 14.145 1.00 87.88 91 MET A CA 1
ATOM 768 C C . MET A 1 91 ? 7.669 -5.608 13.946 1.00 87.88 91 MET A C 1
ATOM 770 O O . MET A 1 91 ? 6.642 -5.801 14.598 1.00 87.88 91 MET A O 1
ATOM 774 N N . ASP A 1 92 ? 8.169 -6.489 13.078 1.00 86.25 92 ASP A N 1
ATOM 775 C CA . ASP A 1 92 ? 7.749 -7.890 12.974 1.00 86.25 92 ASP A CA 1
ATOM 776 C C . ASP A 1 92 ? 6.238 -8.117 12.810 1.00 86.25 92 ASP A C 1
ATOM 778 O O . ASP A 1 92 ? 5.637 -8.951 13.491 1.00 86.25 92 ASP A O 1
ATOM 782 N N . ASN A 1 93 ? 5.597 -7.388 11.894 1.00 92.75 93 ASN A N 1
ATOM 783 C CA . ASN A 1 93 ? 4.210 -7.662 11.531 1.00 92.75 93 ASN A CA 1
ATOM 784 C C . ASN A 1 93 ? 3.905 -7.376 10.050 1.00 92.75 93 ASN A C 1
ATOM 786 O O . ASN A 1 93 ? 4.779 -7.042 9.248 1.00 92.75 93 ASN A O 1
ATOM 790 N N . PHE A 1 94 ? 2.630 -7.517 9.682 1.00 94.81 94 PHE A N 1
ATOM 791 C CA . PHE A 1 94 ? 2.172 -7.307 8.310 1.00 94.81 94 PHE A CA 1
ATOM 792 C C . PHE A 1 94 ? 2.327 -5.849 7.825 1.00 94.81 94 PHE A C 1
ATOM 794 O O . PHE A 1 94 ? 2.502 -5.627 6.630 1.00 94.81 94 PHE A O 1
ATOM 801 N N . LEU A 1 95 ? 2.299 -4.849 8.719 1.00 97.00 95 LEU A N 1
ATOM 802 C CA . LEU A 1 95 ? 2.550 -3.448 8.352 1.00 97.00 95 LEU A CA 1
ATOM 803 C C . LEU A 1 95 ? 4.024 -3.228 8.022 1.00 97.00 95 LEU A C 1
ATOM 805 O O . LEU A 1 95 ? 4.324 -2.528 7.060 1.00 97.00 95 LEU A O 1
ATOM 809 N N . SER A 1 96 ? 4.936 -3.863 8.762 1.00 97.75 96 SER A N 1
ATOM 810 C CA . SER A 1 96 ? 6.367 -3.875 8.438 1.00 97.75 96 SER A CA 1
ATOM 811 C C . SER A 1 96 ? 6.612 -4.507 7.063 1.00 97.75 96 SER A C 1
ATOM 813 O O . SER A 1 96 ? 7.395 -3.982 6.270 1.00 97.75 96 SER A O 1
ATOM 815 N N . TYR A 1 97 ? 5.904 -5.605 6.760 1.00 98.44 97 TYR A N 1
ATOM 816 C CA . TYR A 1 97 ? 5.934 -6.238 5.439 1.00 98.44 97 TYR A CA 1
ATOM 817 C C . TYR A 1 97 ? 5.493 -5.254 4.349 1.00 98.44 97 TYR A C 1
ATOM 819 O O . TYR A 1 97 ? 6.262 -4.994 3.423 1.00 98.44 97 TYR A O 1
ATOM 827 N N . TYR A 1 98 ? 4.300 -4.658 4.475 1.00 98.44 98 TYR A N 1
ATOM 828 C CA . TYR A 1 98 ? 3.783 -3.726 3.469 1.00 98.44 98 TYR A CA 1
ATOM 829 C C . TYR A 1 98 ? 4.659 -2.483 3.324 1.00 98.44 98 TYR A C 1
ATOM 831 O O . TYR A 1 98 ? 4.870 -2.016 2.207 1.00 98.44 98 TYR A O 1
ATOM 839 N N . TYR A 1 99 ? 5.218 -1.977 4.424 1.00 98.69 99 TYR A N 1
ATOM 840 C CA . TYR A 1 99 ? 6.180 -0.881 4.392 1.00 98.69 99 TYR A CA 1
ATOM 841 C C . TYR A 1 99 ? 7.379 -1.219 3.510 1.00 98.69 99 TYR A C 1
ATOM 843 O O . TYR A 1 99 ? 7.674 -0.482 2.571 1.00 98.69 99 TYR A O 1
ATOM 851 N N . HIS A 1 100 ? 8.049 -2.344 3.763 1.00 98.62 100 HIS A N 1
ATOM 852 C CA . HIS A 1 100 ? 9.211 -2.727 2.971 1.00 98.62 100 HIS A CA 1
ATOM 853 C C . HIS A 1 100 ? 8.842 -3.082 1.531 1.00 98.62 100 HIS A C 1
ATOM 855 O O . HIS A 1 100 ? 9.524 -2.638 0.612 1.00 98.62 100 HIS A O 1
ATOM 861 N N . PHE A 1 101 ? 7.737 -3.790 1.307 1.00 98.62 101 PHE A N 1
ATOM 862 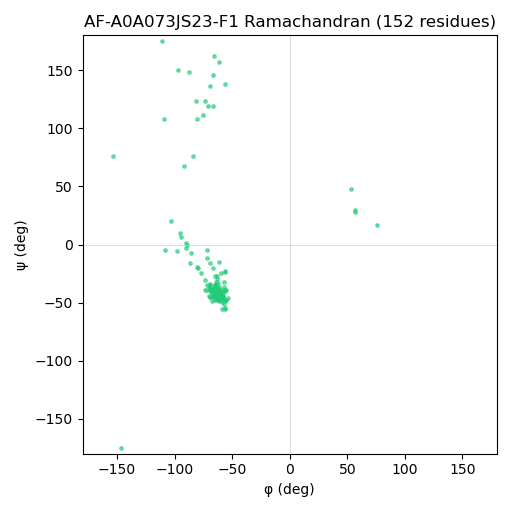C CA . PHE A 1 101 ? 7.311 -4.142 -0.042 1.00 98.62 101 PHE A CA 1
ATOM 863 C C . PHE A 1 101 ? 7.003 -2.895 -0.883 1.00 98.62 101 PHE A C 1
ATOM 865 O O . PHE A 1 101 ? 7.512 -2.743 -1.993 1.00 98.62 101 PHE A O 1
ATOM 872 N N . PHE A 1 102 ? 6.231 -1.950 -0.347 1.00 98.56 102 PHE A N 1
ATOM 873 C CA . PHE A 1 102 ? 5.881 -0.737 -1.083 1.00 98.56 102 PHE A CA 1
ATOM 874 C C . PHE A 1 102 ? 7.051 0.240 -1.194 1.00 98.56 102 PHE A C 1
ATOM 876 O O . PHE A 1 102 ? 7.178 0.902 -2.224 1.00 98.56 102 PHE A O 1
ATOM 883 N N . LYS A 1 103 ? 7.961 0.276 -0.211 1.00 98.50 103 LYS A N 1
ATOM 884 C CA . LYS A 1 103 ? 9.209 1.037 -0.330 1.00 98.50 103 LYS A CA 1
ATOM 885 C C . LYS A 1 103 ? 10.110 0.472 -1.427 1.00 98.50 103 LYS A C 1
ATOM 887 O O . LYS A 1 103 ? 10.725 1.250 -2.151 1.00 98.50 103 LYS A 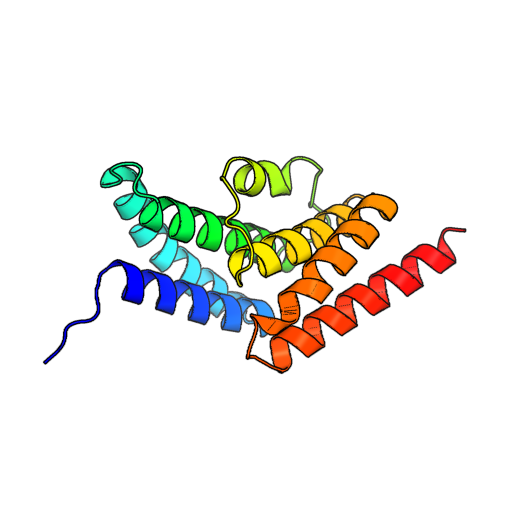O 1
ATOM 892 N N . ALA A 1 104 ? 10.154 -0.849 -1.603 1.00 98.31 104 ALA A N 1
ATOM 893 C CA . ALA A 1 104 ? 10.875 -1.470 -2.710 1.00 98.31 104 ALA A CA 1
ATOM 894 C C . ALA A 1 104 ? 10.292 -1.048 -4.069 1.00 98.31 104 ALA A C 1
ATOM 896 O O . ALA A 1 104 ? 11.034 -0.591 -4.934 1.00 98.31 104 ALA A O 1
ATOM 897 N N . ILE A 1 105 ? 8.961 -1.087 -4.213 1.00 97.38 105 ILE A N 1
ATOM 898 C CA . ILE A 1 105 ? 8.256 -0.617 -5.419 1.00 97.38 105 ILE A CA 1
ATOM 899 C C . ILE A 1 105 ? 8.532 0.870 -5.690 1.00 97.38 105 ILE A C 1
ATOM 901 O O . ILE A 1 105 ? 8.765 1.251 -6.836 1.00 97.38 105 ILE A O 1
ATOM 905 N N . HIS A 1 106 ? 8.508 1.713 -4.653 1.00 98.12 106 HIS A N 1
ATOM 906 C CA . HIS A 1 106 ? 8.870 3.130 -4.757 1.00 98.12 106 HIS A CA 1
ATOM 907 C C . HIS A 1 106 ? 10.299 3.301 -5.270 1.00 98.12 106 HIS A C 1
ATOM 909 O O . HIS A 1 106 ? 10.522 4.043 -6.222 1.00 98.12 106 HIS A O 1
ATOM 915 N N . CYS A 1 107 ? 11.249 2.581 -4.670 1.00 97.00 107 CYS A N 1
ATOM 916 C CA . CYS A 1 107 ? 12.660 2.651 -5.027 1.00 97.00 107 CYS A CA 1
ATOM 917 C C . CYS A 1 107 ? 12.911 2.183 -6.466 1.00 97.00 107 CYS A C 1
ATOM 919 O O . CYS A 1 107 ? 13.644 2.860 -7.181 1.00 97.00 107 CYS A O 1
ATOM 921 N N . ASP A 1 108 ? 12.268 1.100 -6.913 1.00 94.94 108 ASP A N 1
ATOM 922 C CA . ASP A 1 108 ? 12.300 0.668 -8.317 1.00 94.94 108 ASP A CA 1
ATOM 923 C C . ASP A 1 108 ? 11.784 1.779 -9.243 1.00 94.94 108 ASP A C 1
ATOM 925 O O . ASP A 1 108 ? 12.429 2.110 -10.236 1.00 94.94 108 ASP A O 1
ATOM 929 N N . ALA A 1 109 ? 10.646 2.395 -8.902 1.00 94.44 109 ALA A N 1
ATOM 930 C CA . ALA A 1 109 ? 10.006 3.418 -9.731 1.00 94.44 109 ALA A CA 1
ATOM 931 C C . ALA A 1 109 ? 10.879 4.667 -9.933 1.00 94.44 109 ALA A C 1
ATOM 933 O O . ALA A 1 109 ? 10.846 5.273 -11.000 1.00 94.44 109 ALA A O 1
ATOM 934 N N . ILE A 1 110 ? 11.683 5.032 -8.930 1.00 95.44 110 ILE A N 1
ATOM 935 C CA . ILE A 1 110 ? 12.610 6.172 -9.002 1.00 95.44 110 ILE A CA 1
ATOM 936 C C . ILE A 1 110 ? 14.033 5.777 -9.435 1.00 95.44 110 ILE A C 1
ATOM 938 O O . ILE A 1 110 ? 14.941 6.610 -9.382 1.00 95.44 110 ILE A O 1
ATOM 942 N N . GLY A 1 111 ? 14.252 4.517 -9.824 1.00 93.12 111 GLY A N 1
ATOM 943 C CA . GLY A 1 111 ? 15.540 4.008 -10.301 1.00 93.12 111 GLY A CA 1
ATOM 944 C C . GLY A 1 111 ? 16.591 3.748 -9.213 1.00 93.12 111 GLY A C 1
ATOM 945 O O . GLY A 1 111 ? 17.778 3.638 -9.517 1.00 93.12 111 GLY A O 1
ATOM 946 N N . ASN A 1 112 ? 16.201 3.657 -7.937 1.00 94.69 112 ASN A N 1
ATOM 947 C CA . ASN A 1 112 ? 17.099 3.306 -6.832 1.00 94.69 112 ASN A CA 1
ATOM 948 C C . ASN A 1 112 ? 17.099 1.792 -6.565 1.00 94.69 112 ASN A C 1
ATOM 950 O O . ASN A 1 112 ? 16.645 1.305 -5.527 1.00 94.69 112 ASN A O 1
ATOM 954 N N . TYR A 1 113 ? 17.635 1.041 -7.520 1.00 93.31 113 TYR A N 1
ATOM 955 C CA . TYR A 1 113 ? 17.564 -0.420 -7.559 1.00 93.31 113 TYR A CA 1
ATOM 956 C C . TYR A 1 113 ? 18.286 -1.134 -6.411 1.00 93.31 113 TYR A C 1
ATOM 958 O O . TYR A 1 113 ? 17.855 -2.195 -5.959 1.00 93.31 113 TYR A O 1
ATOM 966 N N . MET A 1 114 ? 19.382 -0.556 -5.909 1.00 93.50 114 MET A N 1
ATOM 967 C CA . MET A 1 114 ? 20.111 -1.123 -4.771 1.00 93.50 114 MET A CA 1
ATOM 968 C C . MET A 1 114 ? 19.244 -1.094 -3.510 1.00 93.50 114 MET A C 1
ATOM 970 O O . MET A 1 114 ? 19.087 -2.117 -2.847 1.00 93.50 114 MET A O 1
ATOM 974 N N . LEU A 1 115 ? 18.620 0.054 -3.231 1.00 96.31 115 LEU A N 1
ATOM 975 C CA . LEU A 1 115 ? 17.731 0.203 -2.084 1.00 96.31 115 LEU A CA 1
ATOM 976 C C . LEU A 1 115 ? 16.435 -0.600 -2.267 1.00 96.31 115 LEU A C 1
ATOM 978 O O . LEU A 1 115 ? 15.938 -1.190 -1.308 1.00 96.31 115 LEU A O 1
ATOM 982 N N . ALA A 1 116 ? 15.922 -0.696 -3.499 1.00 97.19 116 ALA A N 1
ATOM 983 C CA . ALA A 1 116 ? 14.781 -1.552 -3.809 1.00 97.19 116 ALA A CA 1
ATOM 984 C C . ALA A 1 116 ? 15.060 -3.017 -3.448 1.00 97.19 116 ALA A C 1
ATOM 986 O O . ALA A 1 116 ? 14.277 -3.640 -2.733 1.00 97.19 116 ALA A O 1
ATOM 987 N N . LYS A 1 117 ? 16.221 -3.545 -3.858 1.00 96.44 117 LYS A N 1
ATOM 988 C CA . LYS A 1 117 ? 16.661 -4.908 -3.533 1.00 96.44 117 LYS A CA 1
ATOM 989 C C . LYS A 1 117 ? 16.743 -5.151 -2.024 1.00 96.44 117 LYS A C 1
ATOM 991 O O . LYS A 1 117 ? 16.262 -6.178 -1.552 1.00 96.44 117 LYS A O 1
ATOM 996 N N . GLU A 1 118 ? 17.325 -4.220 -1.268 1.00 97.31 118 GLU A N 1
ATOM 997 C CA . GLU A 1 118 ? 17.390 -4.325 0.196 1.00 97.31 118 GLU A CA 1
ATOM 998 C 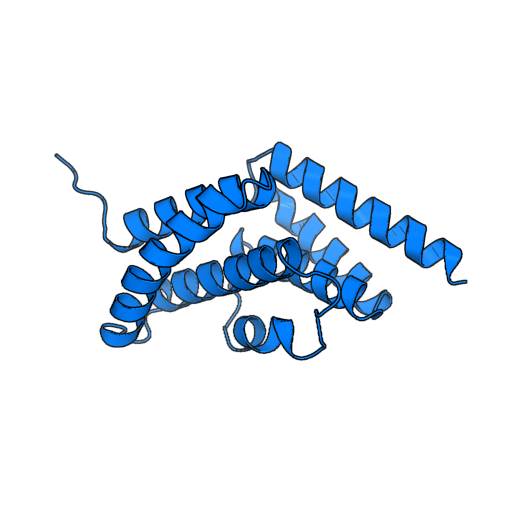C . GLU A 1 118 ? 15.997 -4.420 0.827 1.00 97.31 118 GLU A C 1
ATOM 1000 O O . GLU A 1 118 ? 15.769 -5.232 1.725 1.00 97.31 118 GLU A O 1
ATOM 1005 N N . HIS A 1 119 ? 15.051 -3.612 0.350 1.00 98.38 119 HIS A N 1
ATOM 1006 C CA . HIS A 1 119 ? 13.685 -3.626 0.856 1.00 98.38 119 HIS A CA 1
ATOM 1007 C C . HIS A 1 119 ? 12.892 -4.864 0.431 1.00 98.38 119 HIS A C 1
ATOM 1009 O O . HIS A 1 119 ? 12.129 -5.373 1.250 1.00 98.38 119 HIS A O 1
ATOM 1015 N N . TYR A 1 120 ? 13.108 -5.407 -0.772 1.00 98.44 120 TYR A N 1
ATOM 1016 C CA . TYR A 1 120 ? 12.521 -6.696 -1.143 1.00 98.44 120 TYR A CA 1
ATOM 1017 C C . TYR A 1 120 ? 12.974 -7.812 -0.200 1.00 98.44 120 TYR A C 1
ATOM 1019 O O . TYR A 1 120 ? 12.126 -8.558 0.275 1.00 98.44 120 TYR A O 1
ATOM 1027 N N . TYR A 1 121 ? 14.261 -7.895 0.153 1.00 97.94 121 TYR A N 1
ATOM 1028 C CA . TYR A 1 121 ? 14.721 -8.917 1.103 1.00 97.94 121 TYR A CA 1
ATOM 1029 C C . TYR A 1 121 ? 14.123 -8.746 2.500 1.00 97.94 121 TYR A C 1
ATOM 1031 O O . TYR A 1 121 ? 13.654 -9.717 3.087 1.00 97.94 121 TYR A O 1
ATOM 1039 N N . LYS A 1 122 ? 14.053 -7.511 3.011 1.00 98.19 122 LYS A N 1
ATOM 1040 C CA . LYS A 1 122 ? 13.386 -7.248 4.298 1.00 98.19 122 LYS A CA 1
ATOM 1041 C C . LYS A 1 122 ? 11.904 -7.632 4.261 1.00 98.19 122 LYS A C 1
ATOM 1043 O O . LYS A 1 122 ? 11.386 -8.169 5.233 1.00 98.19 122 LYS A O 1
ATOM 1048 N N . ALA A 1 123 ? 11.211 -7.370 3.153 1.00 98.31 123 ALA A N 1
ATOM 1049 C CA . ALA A 1 123 ? 9.823 -7.785 2.978 1.00 98.31 123 ALA A CA 1
ATOM 1050 C C . ALA A 1 123 ? 9.685 -9.316 2.890 1.00 98.31 123 ALA A C 1
ATOM 1052 O O . ALA A 1 123 ? 8.778 -9.876 3.502 1.00 98.31 123 ALA A O 1
ATOM 1053 N N . GLU A 1 124 ? 10.603 -10.004 2.209 1.00 98.19 124 GLU A N 1
ATOM 1054 C CA . GLU A 1 124 ? 10.606 -11.467 2.102 1.00 98.19 124 GLU A CA 1
ATOM 1055 C C . GLU A 1 124 ? 10.680 -12.146 3.480 1.00 98.19 124 GLU A C 1
ATOM 1057 O O . GLU A 1 124 ? 9.888 -13.044 3.773 1.00 98.19 124 GLU A O 1
ATOM 1062 N N . GLU A 1 125 ? 11.550 -11.666 4.376 1.00 97.56 125 GLU A N 1
ATOM 1063 C CA . GLU A 1 125 ? 11.675 -12.166 5.758 1.00 97.56 125 GLU A CA 1
ATOM 1064 C C . GLU A 1 125 ? 10.376 -12.033 6.579 1.00 97.56 125 GLU A C 1
ATOM 1066 O O . GLU A 1 125 ? 10.138 -12.779 7.542 1.00 97.56 125 GLU A O 1
ATOM 1071 N N . LEU A 1 126 ? 9.518 -11.087 6.192 1.00 98.06 126 LEU A N 1
ATOM 1072 C CA . LEU A 1 126 ? 8.263 -10.755 6.859 1.00 98.06 126 LEU A CA 1
ATOM 1073 C C . LEU A 1 126 ? 7.038 -11.420 6.210 1.00 98.06 126 LEU A C 1
ATOM 1075 O O . LEU A 1 126 ? 5.957 -11.371 6.800 1.00 98.06 126 LEU A O 1
ATOM 1079 N N . LEU A 1 127 ? 7.181 -12.121 5.075 1.00 96.00 127 LEU A N 1
ATOM 1080 C CA . LEU A 1 127 ? 6.076 -12.844 4.414 1.00 96.00 127 LEU A CA 1
ATOM 1081 C C . LEU A 1 127 ? 5.390 -13.869 5.325 1.00 96.00 127 LEU A C 1
ATOM 1083 O O . LEU A 1 127 ? 4.221 -14.193 5.128 1.00 96.00 127 LEU A O 1
ATOM 1087 N N . LYS A 1 128 ? 6.087 -14.357 6.357 1.00 95.38 128 LYS A N 1
ATOM 1088 C CA . LYS A 1 128 ? 5.522 -15.224 7.405 1.00 95.38 128 LYS A CA 1
ATOM 1089 C C . LYS A 1 128 ? 4.313 -14.610 8.129 1.00 95.38 128 LYS A C 1
ATOM 1091 O O . LYS A 1 128 ? 3.514 -15.353 8.691 1.00 95.38 128 LYS A O 1
ATOM 1096 N N . PHE A 1 129 ? 4.169 -13.282 8.111 1.00 95.31 129 PHE A N 1
ATOM 1097 C CA . PHE A 1 129 ? 3.038 -12.555 8.697 1.00 95.31 129 PHE A CA 1
ATOM 1098 C C . PHE A 1 129 ? 1.873 -12.341 7.722 1.00 95.31 129 PHE A C 1
ATOM 1100 O O . PHE A 1 129 ? 0.843 -11.794 8.113 1.00 95.31 129 PHE A O 1
ATOM 1107 N N . VAL A 1 130 ? 2.018 -12.770 6.467 1.00 94.44 130 VAL A N 1
ATOM 1108 C CA . VAL A 1 130 ? 1.021 -12.608 5.409 1.00 94.44 130 VAL A CA 1
ATOM 1109 C C . VAL A 1 130 ? 0.408 -13.975 5.096 1.00 94.44 130 VAL A C 1
ATOM 1111 O O . VAL A 1 130 ? 1.078 -14.823 4.510 1.00 94.44 130 VAL A O 1
ATOM 1114 N N . PRO A 1 131 ? -0.852 -14.242 5.477 1.00 91.94 131 PRO A N 1
ATOM 1115 C CA . PRO A 1 131 ? -1.487 -15.527 5.187 1.00 91.94 131 PRO A CA 1
ATOM 1116 C C . PRO A 1 131 ? -2.031 -15.631 3.753 1.00 91.94 131 PRO A C 1
ATOM 1118 O O . PRO A 1 131 ? -2.266 -16.738 3.280 1.00 91.94 131 PRO A O 1
ATOM 1121 N N . ASP A 1 132 ? -2.248 -14.507 3.064 1.00 92.81 132 ASP A N 1
ATOM 1122 C CA . ASP A 1 132 ? -2.814 -14.489 1.712 1.00 92.81 132 ASP A CA 1
ATOM 1123 C C . ASP A 1 132 ? -1.785 -14.931 0.659 1.00 92.81 132 ASP A C 1
ATOM 1125 O O . ASP A 1 132 ? -0.829 -14.218 0.354 1.00 92.81 132 ASP A O 1
ATOM 1129 N N . GLU A 1 133 ? -2.003 -16.101 0.063 1.00 94.31 133 GLU A N 1
ATOM 1130 C CA . GLU A 1 133 ? -1.144 -16.652 -0.989 1.00 94.31 133 GLU A CA 1
ATOM 1131 C C . GLU A 1 133 ? -1.121 -15.793 -2.257 1.00 94.31 133 GLU A C 1
ATOM 1133 O O . GLU A 1 133 ? -0.101 -15.745 -2.949 1.00 94.31 133 GLU A O 1
ATOM 1138 N N . LEU A 1 134 ? -2.204 -15.070 -2.563 1.00 93.56 134 LEU A N 1
ATOM 1139 C CA . LEU A 1 134 ? -2.201 -14.172 -3.712 1.00 93.56 134 LEU A CA 1
ATOM 1140 C C . LEU A 1 134 ? -1.222 -13.018 -3.468 1.00 93.56 134 LEU A C 1
ATOM 1142 O O . LEU A 1 134 ? -0.556 -12.571 -4.397 1.00 93.56 134 LEU A O 1
ATOM 1146 N N . GLU A 1 135 ? -1.162 -12.495 -2.237 1.00 95.06 135 GLU A N 1
ATOM 1147 C CA . GLU A 1 135 ? -0.240 -11.411 -1.856 1.00 95.06 135 GLU A CA 1
ATOM 1148 C C . GLU A 1 135 ? 1.212 -11.871 -1.982 1.00 95.06 135 GLU A C 1
ATOM 1150 O O . GLU A 1 135 ? 2.027 -11.178 -2.588 1.00 95.06 135 GLU A O 1
ATOM 1155 N N . LYS A 1 136 ? 1.516 -13.092 -1.527 1.00 96.81 136 LYS A N 1
ATOM 1156 C CA . LYS A 1 136 ? 2.842 -13.698 -1.718 1.00 96.81 136 LYS A CA 1
ATOM 1157 C C . LYS A 1 136 ? 3.194 -13.846 -3.198 1.00 96.81 136 LYS A C 1
ATOM 1159 O O . LYS A 1 136 ? 4.320 -13.563 -3.599 1.00 96.81 136 LYS A O 1
ATOM 1164 N N . ALA A 1 137 ? 2.238 -14.267 -4.026 1.00 96.62 137 ALA A N 1
ATOM 1165 C CA . ALA A 1 137 ? 2.453 -14.387 -5.464 1.00 96.62 137 ALA A CA 1
ATOM 1166 C C . ALA A 1 137 ? 2.740 -13.023 -6.118 1.00 96.62 137 ALA A C 1
ATOM 1168 O O . ALA A 1 137 ? 3.652 -12.915 -6.940 1.00 96.62 137 ALA A O 1
ATOM 1169 N N . GLU A 1 138 ? 2.006 -11.973 -5.735 1.00 95.06 138 GLU A N 1
ATOM 1170 C CA . GLU A 1 138 ? 2.256 -10.609 -6.216 1.00 95.06 138 GLU A CA 1
ATOM 1171 C C . GLU A 1 138 ? 3.635 -10.096 -5.782 1.00 95.06 138 GLU A C 1
ATOM 1173 O O . GLU A 1 138 ? 4.355 -9.516 -6.601 1.00 95.06 138 GLU A O 1
ATOM 1178 N N . PHE A 1 139 ? 4.031 -10.367 -4.537 1.00 97.94 139 PHE A N 1
ATOM 1179 C CA . PHE A 1 139 ? 5.363 -10.059 -4.029 1.00 97.94 139 PHE A CA 1
ATOM 1180 C C . PHE A 1 139 ? 6.465 -10.695 -4.884 1.00 97.94 139 PHE A C 1
ATOM 1182 O O . PHE A 1 139 ? 7.317 -9.984 -5.423 1.00 97.94 139 PHE A O 1
ATOM 1189 N N . TYR A 1 140 ? 6.425 -12.018 -5.079 1.00 98.00 140 TYR A N 1
ATOM 1190 C CA . TYR A 1 140 ? 7.455 -12.723 -5.847 1.00 98.00 140 TYR A CA 1
ATOM 1191 C C . TYR A 1 140 ? 7.484 -12.298 -7.317 1.00 98.00 140 TYR A C 1
ATOM 1193 O O . TYR A 1 140 ? 8.560 -12.191 -7.907 1.00 98.00 140 TYR A O 1
ATOM 1201 N N . TYR A 1 141 ? 6.324 -11.991 -7.904 1.00 95.62 141 TYR A N 1
ATOM 1202 C CA . TYR A 1 141 ? 6.253 -11.418 -9.245 1.00 95.62 141 TYR A CA 1
ATOM 1203 C C . TYR A 1 141 ? 6.983 -10.068 -9.327 1.00 95.62 141 TYR A C 1
ATOM 1205 O O . TYR A 1 141 ? 7.785 -9.853 -10.238 1.00 95.62 141 TYR A O 1
ATOM 1213 N N . LYS A 1 142 ? 6.742 -9.161 -8.371 1.00 95.00 142 LYS A N 1
ATOM 1214 C CA . LYS A 1 142 ? 7.379 -7.835 -8.330 1.00 95.00 142 LYS A CA 1
ATOM 1215 C C . LYS A 1 142 ? 8.884 -7.913 -8.089 1.00 95.00 142 LYS A C 1
ATOM 1217 O O . LYS A 1 142 ? 9.641 -7.276 -8.817 1.00 95.00 142 LYS A O 1
ATOM 1222 N N . MET A 1 143 ? 9.311 -8.746 -7.146 1.00 96.00 143 MET A N 1
ATOM 1223 C CA . MET A 1 143 ? 10.727 -8.978 -6.867 1.00 96.00 143 MET A CA 1
ATOM 1224 C C . MET A 1 143 ? 11.452 -9.575 -8.083 1.00 96.00 143 MET A C 1
ATOM 1226 O O . MET A 1 143 ? 12.523 -9.104 -8.468 1.00 96.00 143 MET A O 1
ATOM 1230 N N . GLY A 1 144 ? 10.848 -10.570 -8.742 1.00 95.06 144 GLY A N 1
ATOM 1231 C CA . GLY A 1 144 ? 11.392 -11.166 -9.964 1.00 95.06 144 GLY A CA 1
ATOM 1232 C C . GLY A 1 144 ? 11.508 -10.162 -11.114 1.00 95.06 144 GLY A C 1
ATOM 1233 O O . GLY A 1 144 ? 12.531 -10.124 -11.798 1.00 95.06 144 GLY A O 1
ATOM 1234 N N . TYR A 1 145 ? 10.494 -9.309 -11.292 1.00 91.25 145 TYR A N 1
ATOM 1235 C CA . TYR A 1 145 ? 10.522 -8.229 -12.278 1.00 91.25 145 TYR A CA 1
ATOM 1236 C C . TYR A 1 145 ? 11.659 -7.230 -12.006 1.00 91.25 145 TYR A C 1
ATOM 1238 O O . TYR A 1 145 ? 12.422 -6.933 -12.923 1.00 91.25 145 TYR A O 1
ATOM 1246 N N . SER A 1 146 ? 11.823 -6.776 -10.756 1.00 90.31 146 SER A N 1
ATOM 1247 C CA . SER A 1 146 ? 12.926 -5.882 -10.361 1.00 90.31 146 SER A CA 1
ATOM 1248 C C . SER A 1 146 ? 14.291 -6.510 -10.666 1.00 90.31 146 SER A C 1
ATOM 1250 O O . SER A 1 146 ? 15.150 -5.883 -11.282 1.00 90.31 146 SER A O 1
ATOM 1252 N N . HIS A 1 147 ? 14.493 -7.790 -10.330 1.00 87.50 147 HIS A N 1
ATOM 1253 C CA . HIS A 1 147 ? 15.744 -8.490 -10.642 1.00 87.50 147 HIS A CA 1
ATOM 1254 C C . HIS A 1 147 ? 16.045 -8.572 -12.140 1.00 87.50 147 HIS A C 1
ATOM 1256 O O . HIS A 1 147 ? 17.203 -8.410 -12.527 1.00 87.50 147 HIS A O 1
ATOM 1262 N N . TYR A 1 148 ? 15.032 -8.818 -12.970 1.00 86.44 148 TYR A N 1
ATOM 1263 C CA . TYR A 1 148 ? 15.197 -8.849 -14.420 1.00 86.44 148 TYR A CA 1
ATOM 1264 C C . TYR A 1 148 ? 15.581 -7.476 -14.983 1.00 86.44 148 TYR A C 1
ATOM 1266 O O . TYR A 1 148 ? 16.525 -7.382 -15.767 1.00 86.44 148 TYR A O 1
ATOM 1274 N N . ASP A 1 149 ? 14.886 -6.415 -14.569 1.00 77.81 149 ASP A N 1
ATOM 1275 C CA . ASP A 1 149 ? 15.128 -5.058 -15.072 1.00 77.81 149 ASP A CA 1
ATOM 1276 C C . ASP A 1 149 ? 16.531 -4.560 -14.686 1.00 77.81 149 ASP A C 1
ATOM 1278 O O . ASP A 1 149 ? 17.296 -4.081 -15.527 1.00 77.81 149 ASP A O 1
ATOM 1282 N N . ASN A 1 150 ? 16.945 -4.841 -13.447 1.00 73.69 150 ASN A N 1
ATOM 1283 C CA . ASN A 1 150 ? 18.276 -4.516 -12.930 1.00 73.69 150 ASN A CA 1
ATOM 1284 C C . ASN A 1 150 ? 19.415 -5.237 -13.667 1.00 73.69 150 ASN A C 1
ATOM 1286 O O . ASN A 1 150 ? 20.534 -4.731 -13.705 1.00 73.69 150 ASN A O 1
ATOM 1290 N N . GLN A 1 151 ? 19.157 -6.409 -14.257 1.00 65.25 151 GLN A N 1
ATOM 1291 C CA . GLN A 1 151 ? 20.146 -7.128 -15.067 1.00 65.25 151 GLN A CA 1
ATOM 1292 C C . GLN A 1 151 ? 20.287 -6.571 -16.489 1.00 65.25 151 GLN A C 1
ATOM 1294 O O . GLN A 1 151 ? 21.307 -6.823 -17.121 1.00 65.25 151 GLN A O 1
ATOM 1299 N N . ARG A 1 152 ? 19.302 -5.825 -17.008 1.00 55.34 152 ARG A N 1
ATOM 1300 C CA . ARG A 1 152 ? 19.388 -5.185 -18.337 1.00 55.34 152 ARG A CA 1
ATOM 1301 C C . ARG A 1 152 ? 20.050 -3.806 -18.301 1.00 55.34 152 ARG A C 1
ATOM 1303 O O . ARG A 1 152 ? 20.410 -3.295 -19.357 1.00 55.34 152 ARG A O 1
ATOM 1310 N N . GLY A 1 153 ? 20.166 -3.206 -17.116 1.00 51.31 153 GLY A N 1
ATOM 1311 C CA . GLY A 1 153 ? 20.815 -1.910 -16.890 1.00 51.31 153 GLY A CA 1
ATOM 1312 C C . GLY A 1 153 ? 22.324 -1.970 -16.604 1.00 51.31 153 GLY A C 1
ATOM 1313 O O . GLY A 1 153 ? 22.922 -0.914 -16.397 1.00 51.31 153 GLY A O 1
ATOM 1314 N N . LEU A 1 154 ? 22.918 -3.171 -16.571 1.00 46.31 154 LEU A N 1
ATOM 1315 C CA . LEU A 1 154 ? 24.363 -3.436 -16.472 1.00 46.31 154 LEU A CA 1
ATOM 1316 C C . LEU A 1 154 ? 24.928 -3.828 -17.842 1.00 46.31 154 LEU A C 1
ATOM 1318 O O . LEU A 1 154 ? 26.074 -3.418 -18.129 1.00 46.31 154 LEU A O 1
#